Protein AF-A0A955QDG3-F1 (afdb_monomer_lite)

Secondary structure (DSSP, 8-state):
-EEEEEEEEEEEEEEEEE-TT-TTS----TTSPEEEEEEEEEEEEEEEEE-TTT--EEEEEEEEEEEEEEEESS----SS-SEEE-STTSPPB--SSHHHHHHHHHHHHHHHHHHHHHHHHHHHHHHHH--

Structure (mmCIF, N/CA/C/O backbone):
data_AF-A0A955QDG3-F1
#
_entry.id   AF-A0A955QDG3-F1
#
loop_
_atom_site.group_PDB
_atom_site.id
_atom_site.type_symbol
_atom_site.label_atom_id
_atom_site.label_alt_id
_atom_site.label_comp_id
_atom_site.label_asym_id
_atom_site.label_entity_id
_atom_site.label_seq_id
_atom_site.pdbx_PDB_ins_code
_atom_site.Cartn_x
_atom_site.Cartn_y
_atom_site.Cartn_z
_atom_site.occupancy
_atom_site.B_iso_or_equiv
_atom_site.auth_seq_id
_atom_site.auth_comp_id
_atom_site.auth_asym_id
_atom_site.auth_atom_id
_atom_site.pdbx_PDB_model_num
ATOM 1 N N . TYR A 1 1 ? -21.466 4.357 16.479 1.00 88.38 1 TYR A N 1
ATOM 2 C CA . TYR A 1 1 ? -20.056 4.675 16.200 1.00 88.38 1 TYR A CA 1
ATOM 3 C C . TYR A 1 1 ? -19.887 4.968 14.721 1.00 88.38 1 TYR A C 1
ATOM 5 O O . TYR A 1 1 ? -20.603 4.373 13.923 1.00 88.38 1 TYR A O 1
ATOM 13 N N . ILE A 1 2 ? -18.984 5.879 14.374 1.00 94.94 2 ILE A N 1
ATOM 14 C CA . ILE A 1 2 ? -18.571 6.205 13.005 1.00 94.94 2 ILE A CA 1
ATOM 15 C C . ILE A 1 2 ? -17.112 5.776 12.871 1.00 94.94 2 ILE A C 1
ATOM 17 O O . ILE A 1 2 ? -16.307 6.118 13.731 1.00 94.94 2 ILE A O 1
ATOM 21 N N . LEU A 1 3 ? -16.768 5.040 11.817 1.00 95.50 3 LEU A N 1
ATOM 22 C CA . LEU A 1 3 ? -15.371 4.770 11.491 1.00 95.50 3 LEU A CA 1
ATOM 23 C C . LEU A 1 3 ? -14.888 5.835 10.508 1.00 95.50 3 LEU A C 1
ATOM 25 O O . LEU A 1 3 ? -15.428 5.953 9.410 1.00 95.50 3 LEU A O 1
ATOM 29 N N . VAL A 1 4 ? -13.880 6.600 10.909 1.00 96.81 4 VAL A N 1
ATOM 30 C C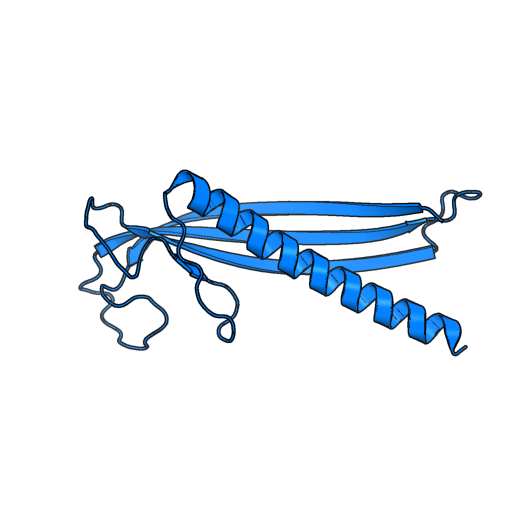A . VAL A 1 4 ? -13.173 7.543 10.043 1.00 96.81 4 VAL A CA 1
ATOM 31 C C . VAL A 1 4 ? -11.889 6.876 9.572 1.00 96.81 4 VAL A C 1
ATOM 33 O O . VAL A 1 4 ? -11.157 6.313 10.386 1.00 96.81 4 VAL A O 1
ATOM 36 N N . ALA A 1 5 ? -11.631 6.938 8.268 1.00 97.25 5 ALA A N 1
ATOM 37 C CA . ALA A 1 5 ? -10.421 6.424 7.644 1.00 97.25 5 ALA A CA 1
ATOM 38 C C . ALA A 1 5 ? -9.769 7.533 6.817 1.00 97.25 5 ALA A C 1
ATOM 40 O O . ALA A 1 5 ? -10.421 8.130 5.958 1.00 97.25 5 ALA A O 1
ATOM 41 N N . VAL A 1 6 ? -8.494 7.808 7.081 1.00 98.06 6 VAL A N 1
ATOM 42 C CA . VAL A 1 6 ? -7.699 8.799 6.353 1.00 98.06 6 VAL A CA 1
ATOM 43 C C . VAL A 1 6 ? -6.510 8.087 5.728 1.00 98.06 6 VAL A C 1
ATOM 45 O O . VAL A 1 6 ? -5.641 7.577 6.431 1.00 98.06 6 VAL A O 1
ATOM 48 N N . LEU A 1 7 ? -6.480 8.056 4.396 1.00 98.00 7 LEU A N 1
ATOM 49 C CA . LEU A 1 7 ? -5.326 7.598 3.633 1.00 98.00 7 LEU A CA 1
ATOM 50 C C . LEU A 1 7 ? -4.491 8.808 3.227 1.00 98.00 7 LEU A C 1
ATOM 52 O O . LEU A 1 7 ? -4.994 9.740 2.603 1.00 98.00 7 LEU A O 1
ATOM 56 N N . SER A 1 8 ? -3.206 8.758 3.546 1.00 98.00 8 SER A N 1
ATOM 57 C CA . SER A 1 8 ? -2.202 9.694 3.050 1.00 98.00 8 SER A CA 1
ATOM 58 C C . SER A 1 8 ? -1.092 8.920 2.349 1.00 98.00 8 SER A C 1
ATOM 60 O O . SER A 1 8 ? -0.786 7.785 2.723 1.00 98.00 8 SER A O 1
ATOM 62 N N . SER A 1 9 ? -0.495 9.512 1.319 1.00 97.25 9 SER A N 1
ATOM 63 C CA . SER A 1 9 ? 0.626 8.900 0.612 1.00 97.25 9 SER A CA 1
ATOM 64 C C . SER A 1 9 ? 1.594 9.935 0.060 1.00 97.25 9 SER A C 1
ATOM 66 O O . SER A 1 9 ? 1.192 11.042 -0.299 1.00 97.25 9 SER A O 1
ATOM 68 N N . SER A 1 10 ? 2.860 9.547 -0.048 1.00 97.69 10 SER A N 1
ATOM 69 C CA . SER A 1 10 ? 3.906 10.318 -0.713 1.00 97.69 10 SER A CA 1
ATOM 70 C C . SER A 1 10 ? 4.664 9.435 -1.695 1.00 97.69 10 SER A C 1
ATOM 72 O O . SER A 1 10 ? 5.142 8.361 -1.319 1.00 97.69 10 SER A O 1
ATOM 74 N N . GLU A 1 11 ? 4.824 9.935 -2.913 1.00 97.44 11 GLU A N 1
ATOM 75 C CA . GLU A 1 11 ? 5.523 9.263 -4.001 1.00 97.44 11 GLU A CA 1
ATOM 76 C C . GLU A 1 11 ? 6.819 10.011 -4.328 1.00 97.44 11 GLU A C 1
ATOM 78 O O . GLU A 1 11 ? 6.833 11.242 -4.397 1.00 97.44 11 GLU A O 1
ATOM 83 N N . VAL A 1 12 ? 7.908 9.269 -4.513 1.00 97.50 12 VAL A N 1
ATOM 84 C CA . VAL A 1 12 ? 9.205 9.799 -4.949 1.00 97.50 12 VAL A CA 1
ATOM 85 C C . VAL A 1 12 ? 9.716 8.938 -6.085 1.00 97.50 12 VAL A C 1
ATOM 87 O O . VAL A 1 12 ? 9.735 7.717 -5.973 1.00 97.50 12 VAL A O 1
ATOM 90 N N . GLU A 1 13 ? 10.182 9.572 -7.155 1.00 96.75 13 GLU A N 1
ATOM 91 C CA . GLU A 1 13 ? 10.786 8.886 -8.288 1.00 96.75 13 GLU A CA 1
ATOM 92 C C . GLU A 1 13 ? 12.220 9.349 -8.516 1.00 96.75 13 GLU A C 1
ATOM 94 O O . GLU A 1 13 ? 12.534 10.539 -8.444 1.00 96.75 13 GLU A O 1
ATOM 99 N N . VAL A 1 14 ? 13.091 8.386 -8.810 1.00 96.31 14 VAL A N 1
ATOM 100 C CA . VAL A 1 14 ? 14.488 8.624 -9.152 1.00 96.31 14 VAL A CA 1
ATOM 101 C C . VAL A 1 14 ? 14.876 7.830 -10.392 1.00 96.31 14 VAL A C 1
ATOM 103 O O . VAL A 1 14 ? 14.367 6.739 -10.652 1.00 96.31 14 VAL A O 1
ATOM 106 N N . PHE A 1 15 ? 15.811 8.378 -11.160 1.00 94.94 15 PHE A N 1
ATOM 107 C CA . PHE A 1 15 ? 16.455 7.648 -12.243 1.00 94.94 15 PHE A CA 1
ATOM 108 C C . PHE A 1 15 ? 17.413 6.590 -11.674 1.00 94.94 15 PHE A C 1
ATOM 110 O O . PHE A 1 15 ? 18.214 6.891 -10.786 1.00 94.94 15 PHE A O 1
ATOM 117 N N . GLU A 1 16 ? 17.373 5.366 -12.202 1.00 90.25 16 GLU A N 1
ATOM 118 C CA . GLU A 1 16 ? 18.210 4.252 -11.746 1.00 90.25 16 GLU A CA 1
ATOM 119 C C . GLU A 1 16 ? 18.608 3.323 -12.909 1.00 90.25 16 GLU A C 1
ATOM 121 O O . GLU A 1 16 ? 17.933 3.231 -13.933 1.00 90.25 16 GLU A O 1
ATOM 126 N N . ARG A 1 17 ? 19.733 2.608 -12.762 1.00 89.50 17 ARG A N 1
ATOM 127 C CA . ARG A 1 17 ? 20.115 1.529 -13.685 1.00 89.50 17 ARG A CA 1
ATOM 128 C C . ARG A 1 17 ? 19.575 0.196 -13.185 1.00 89.50 17 ARG A C 1
ATOM 130 O O . ARG A 1 17 ? 20.083 -0.353 -12.210 1.00 89.50 17 ARG A O 1
ATOM 137 N N . LEU A 1 18 ? 18.592 -0.337 -13.898 1.00 89.00 18 LEU A N 1
ATOM 138 C CA . LEU A 1 18 ? 17.869 -1.548 -13.534 1.00 89.00 18 LEU A CA 1
ATOM 139 C C . LEU A 1 18 ? 18.543 -2.807 -14.117 1.00 89.00 18 LEU A C 1
ATOM 141 O O . LEU A 1 18 ? 18.957 -2.807 -15.281 1.00 89.00 18 LEU A O 1
ATOM 145 N N . PRO A 1 19 ? 18.695 -3.895 -13.341 1.00 86.31 19 PRO A N 1
ATOM 146 C CA . PRO A 1 19 ? 19.304 -5.134 -13.823 1.00 86.31 19 PRO A CA 1
ATOM 147 C C . PRO A 1 19 ? 18.419 -5.841 -14.859 1.00 86.31 19 PRO A C 1
ATOM 149 O O . PRO A 1 19 ? 17.208 -5.928 -14.703 1.00 86.31 19 PRO A O 1
ATOM 152 N N . LEU A 1 20 ? 19.030 -6.454 -15.878 1.00 80.62 20 LEU A N 1
ATOM 153 C CA . LEU A 1 20 ? 18.305 -7.167 -16.945 1.00 80.62 20 LEU A CA 1
ATOM 154 C C . LEU A 1 20 ? 17.383 -8.293 -16.440 1.00 80.62 20 LEU A C 1
ATOM 156 O O . LEU A 1 20 ? 16.388 -8.602 -17.086 1.00 80.62 20 LEU A O 1
ATOM 160 N N . GLN A 1 21 ? 17.721 -8.909 -15.304 1.00 77.50 21 GLN A N 1
ATOM 161 C CA . GLN A 1 21 ? 16.988 -10.039 -14.719 1.00 77.50 21 GLN A CA 1
ATOM 162 C C . GLN A 1 21 ? 16.037 -9.631 -13.576 1.00 77.50 21 GLN A C 1
ATOM 164 O O . GLN A 1 21 ? 15.431 -10.495 -12.946 1.00 77.50 21 GLN A O 1
ATOM 169 N N . GLY A 1 22 ? 15.877 -8.331 -13.300 1.00 73.31 22 GLY A N 1
ATOM 170 C CA . GLY A 1 22 ? 15.114 -7.854 -12.145 1.00 73.31 22 GLY A CA 1
ATOM 171 C C . GLY A 1 22 ? 15.928 -7.812 -10.847 1.00 73.31 22 GLY A C 1
ATOM 172 O O . GLY A 1 22 ? 16.957 -8.467 -10.702 1.00 73.31 22 GLY A O 1
ATOM 173 N N . THR A 1 23 ? 15.471 -7.012 -9.882 1.00 70.06 23 THR A N 1
ATOM 174 C CA . THR A 1 23 ? 16.183 -6.732 -8.619 1.00 70.06 23 THR A CA 1
ATOM 175 C C . THR A 1 23 ? 16.034 -7.811 -7.538 1.00 70.06 23 THR A C 1
ATOM 177 O O . THR A 1 23 ? 16.779 -7.796 -6.562 1.00 70.06 23 THR A O 1
ATOM 180 N N . GLN A 1 24 ? 15.119 -8.776 -7.698 1.00 59.88 24 GLN A N 1
ATOM 181 C CA . GLN A 1 24 ? 14.888 -9.855 -6.719 1.00 59.88 24 GLN A CA 1
ATOM 182 C C . GLN A 1 24 ? 15.909 -11.004 -6.779 1.00 59.88 24 GLN A C 1
ATOM 184 O O . GLN A 1 24 ? 16.048 -11.742 -5.806 1.00 59.88 24 GLN A O 1
ATOM 189 N N . GLN A 1 25 ? 16.627 -11.179 -7.890 1.00 51.09 25 GLN A N 1
ATOM 190 C CA . GLN A 1 25 ? 17.684 -12.184 -7.991 1.00 51.09 25 GLN A CA 1
ATOM 191 C C . GLN A 1 25 ? 19.012 -11.515 -7.638 1.00 51.09 25 GLN A C 1
ATOM 193 O O . GLN A 1 25 ? 19.451 -10.612 -8.341 1.00 51.09 25 GLN A O 1
ATOM 198 N N . GLY A 1 26 ? 19.631 -11.928 -6.528 1.00 47.50 26 GLY A N 1
ATOM 199 C CA . GLY A 1 26 ? 20.902 -11.411 -6.002 1.00 47.50 26 GLY A CA 1
ATOM 200 C C . GLY A 1 26 ? 22.122 -11.637 -6.908 1.00 47.50 26 GLY A C 1
ATOM 201 O O . GLY A 1 26 ? 23.095 -12.256 -6.492 1.00 47.50 26 GLY A O 1
ATOM 202 N N . GLY A 1 27 ? 22.090 -11.123 -8.136 1.00 45.75 27 GLY A N 1
ATOM 203 C CA . GLY A 1 27 ? 23.179 -11.110 -9.105 1.00 45.75 27 GLY A CA 1
ATOM 204 C C . GLY A 1 27 ? 23.623 -9.676 -9.354 1.00 45.75 27 GLY A C 1
ATOM 205 O O . GLY A 1 27 ? 23.129 -8.997 -10.252 1.00 45.75 27 GLY A O 1
ATOM 206 N N . GLY A 1 28 ? 24.539 -9.188 -8.520 1.00 51.62 28 GLY A N 1
ATOM 207 C CA . GLY A 1 28 ? 25.105 -7.855 -8.655 1.00 51.62 28 GLY A CA 1
ATOM 208 C C . GLY A 1 28 ? 25.917 -7.701 -9.939 1.00 51.62 28 GLY A C 1
ATOM 209 O O . GLY A 1 28 ? 26.976 -8.295 -10.074 1.00 51.62 28 GLY A O 1
ATOM 210 N N . LEU A 1 29 ? 25.480 -6.810 -10.825 1.00 49.88 29 LEU A N 1
ATOM 211 C CA . LEU A 1 29 ? 26.372 -6.058 -11.706 1.00 49.88 29 LEU A CA 1
ATOM 212 C C . LEU A 1 29 ? 25.781 -4.656 -11.906 1.00 49.88 29 LEU A C 1
ATOM 214 O O . LEU A 1 29 ? 25.133 -4.356 -12.906 1.00 49.88 29 LEU A O 1
ATOM 218 N N . ARG A 1 30 ? 26.048 -3.763 -10.942 1.00 52.78 30 ARG A N 1
ATOM 219 C CA . ARG A 1 30 ? 25.681 -2.330 -10.992 1.00 52.78 30 ARG A CA 1
ATOM 220 C C . ARG A 1 30 ? 26.224 -1.597 -12.238 1.00 52.78 30 ARG A C 1
ATOM 222 O O . ARG A 1 30 ? 25.827 -0.472 -12.505 1.00 52.78 30 ARG A O 1
ATOM 229 N N . SER A 1 31 ? 27.115 -2.232 -13.005 1.00 52.81 31 SER A N 1
ATOM 230 C CA . SER A 1 31 ? 27.769 -1.666 -14.189 1.00 52.81 31 SER A CA 1
ATOM 231 C C . SER A 1 31 ? 27.054 -1.931 -15.525 1.00 52.81 31 SER A C 1
ATOM 233 O O . SER A 1 31 ? 27.431 -1.306 -16.509 1.00 52.81 31 SER A O 1
ATOM 235 N N . MET A 1 32 ? 26.059 -2.830 -15.597 1.00 67.94 32 MET A N 1
ATOM 236 C CA . MET A 1 32 ? 25.440 -3.261 -16.873 1.00 67.94 32 MET A CA 1
ATOM 237 C C . MET A 1 32 ? 23.902 -3.175 -16.875 1.00 67.94 32 MET A C 1
ATOM 239 O O . MET A 1 32 ? 23.238 -3.861 -17.650 1.00 67.94 32 MET A O 1
ATOM 243 N N . GLY A 1 33 ? 23.321 -2.365 -15.987 1.00 79.94 33 GLY A N 1
ATOM 244 C CA . GLY A 1 33 ? 21.874 -2.153 -15.940 1.00 79.94 33 GLY A CA 1
ATOM 245 C C . GLY A 1 33 ? 21.363 -1.259 -17.076 1.00 79.94 33 GLY A C 1
ATOM 246 O O . GLY A 1 33 ? 22.057 -0.331 -17.514 1.00 79.94 33 GLY A O 1
ATOM 247 N N . LEU A 1 34 ? 20.137 -1.528 -17.525 1.00 89.06 34 LEU A N 1
ATOM 248 C CA . LEU A 1 34 ? 19.407 -0.681 -18.466 1.00 89.06 34 LEU A CA 1
ATOM 249 C C . LEU A 1 34 ? 18.943 0.606 -17.767 1.00 89.06 34 LEU A C 1
ATOM 251 O O . LEU A 1 34 ? 18.634 0.567 -16.575 1.00 89.06 34 LEU A O 1
ATOM 255 N N . PRO A 1 35 ? 18.905 1.748 -18.471 1.00 92.81 35 PRO A N 1
ATOM 256 C CA . PRO A 1 35 ? 18.351 2.974 -17.912 1.00 92.81 35 PRO A CA 1
ATOM 257 C C . PRO A 1 35 ? 16.851 2.805 -17.638 1.00 92.81 35 PRO A C 1
ATOM 259 O O . PRO A 1 35 ? 16.120 2.170 -18.408 1.00 92.81 35 PRO A O 1
ATOM 262 N N . GLY A 1 36 ? 16.408 3.362 -16.520 1.00 93.56 36 GLY A N 1
ATOM 263 C CA . GLY A 1 36 ? 15.032 3.282 -16.074 1.00 93.56 36 GLY A CA 1
ATOM 264 C C . GLY A 1 36 ? 14.766 4.188 -14.887 1.00 93.56 36 GLY A C 1
ATOM 265 O O . GLY A 1 36 ? 15.595 5.008 -14.489 1.00 93.56 36 GLY A O 1
ATOM 266 N N . TYR A 1 37 ? 13.588 4.011 -14.313 1.00 94.56 37 TYR A N 1
ATOM 267 C CA . TYR A 1 37 ? 13.125 4.767 -13.168 1.00 94.56 37 TYR A CA 1
ATOM 268 C C . TYR A 1 37 ? 12.670 3.824 -12.070 1.00 94.56 37 TYR A C 1
ATOM 270 O O . TYR A 1 37 ? 12.113 2.749 -12.325 1.00 94.56 37 TYR A O 1
ATOM 278 N N . ARG A 1 38 ? 12.906 4.266 -10.841 1.00 95.06 38 ARG A N 1
ATOM 279 C CA . ARG A 1 38 ? 12.393 3.652 -9.633 1.00 95.06 38 ARG A CA 1
ATOM 280 C C . ARG A 1 38 ? 11.526 4.668 -8.911 1.00 95.06 38 ARG A C 1
ATOM 282 O O . ARG A 1 38 ? 12.031 5.693 -8.454 1.00 95.06 38 ARG A O 1
ATOM 289 N N . ALA A 1 39 ? 10.242 4.364 -8.795 1.00 96.31 39 ALA A N 1
ATOM 290 C CA . ALA A 1 39 ? 9.315 5.118 -7.970 1.00 96.31 39 ALA A CA 1
ATOM 291 C C . ALA A 1 39 ? 9.028 4.350 -6.680 1.00 96.31 39 ALA A C 1
ATOM 293 O O . ALA A 1 39 ? 8.807 3.142 -6.699 1.00 96.31 39 ALA A O 1
ATOM 294 N N . GLU A 1 40 ? 9.028 5.042 -5.552 1.00 96.69 40 GLU A N 1
ATOM 295 C CA . GLU A 1 40 ? 8.624 4.506 -4.259 1.00 96.69 40 GLU A CA 1
ATOM 296 C C . GLU A 1 40 ? 7.379 5.252 -3.796 1.00 96.69 40 GLU A C 1
ATOM 298 O O . GLU A 1 40 ? 7.357 6.483 -3.813 1.00 96.69 40 GLU A O 1
ATOM 303 N N . ASN A 1 41 ? 6.356 4.522 -3.355 1.00 97.81 41 ASN A N 1
ATOM 304 C CA . ASN A 1 41 ? 5.202 5.123 -2.698 1.00 97.81 41 ASN A CA 1
ATOM 305 C C . ASN A 1 41 ? 5.127 4.648 -1.254 1.00 97.81 41 ASN A C 1
ATOM 307 O O . ASN A 1 41 ? 5.071 3.445 -0.994 1.00 97.81 41 ASN A O 1
ATOM 311 N N . TYR A 1 42 ? 5.082 5.607 -0.337 1.00 97.69 42 TYR A N 1
ATOM 312 C CA . TYR A 1 42 ? 4.851 5.393 1.084 1.00 97.69 42 TYR A CA 1
ATOM 313 C C . TYR A 1 42 ? 3.406 5.769 1.387 1.00 97.69 42 TYR A C 1
ATOM 315 O O . TYR A 1 42 ? 2.990 6.889 1.101 1.00 97.69 42 TYR A O 1
ATOM 323 N N . ALA A 1 43 ? 2.641 4.845 1.958 1.00 98.12 43 ALA A N 1
ATOM 324 C CA . ALA A 1 43 ? 1.240 5.035 2.303 1.00 98.12 43 ALA A CA 1
ATOM 325 C C . ALA A 1 43 ? 1.024 4.855 3.808 1.00 98.12 43 ALA A C 1
ATOM 327 O O . ALA A 1 43 ? 1.585 3.947 4.426 1.00 98.12 43 ALA A O 1
ATOM 328 N N . ARG A 1 44 ? 0.171 5.702 4.386 1.00 98.38 44 ARG A N 1
ATOM 329 C CA . ARG A 1 44 ? -0.276 5.615 5.776 1.00 98.38 44 ARG A CA 1
ATOM 330 C C . ARG A 1 44 ? -1.794 5.691 5.845 1.00 98.38 44 ARG A C 1
ATOM 332 O O . ARG A 1 44 ? -2.392 6.642 5.344 1.00 98.38 44 ARG A O 1
ATOM 339 N N . MET A 1 45 ? -2.393 4.700 6.496 1.00 98.44 45 MET A N 1
ATOM 340 C CA . MET A 1 45 ? -3.812 4.658 6.827 1.00 98.44 45 MET A CA 1
ATOM 341 C C . MET A 1 45 ? -3.984 4.943 8.314 1.00 98.44 45 MET A C 1
ATOM 343 O O . MET A 1 45 ? -3.433 4.223 9.141 1.00 98.44 45 MET A O 1
ATOM 347 N N . GLU A 1 46 ? -4.779 5.949 8.653 1.00 98.44 46 GLU A N 1
ATOM 348 C CA . GLU A 1 46 ? -5.179 6.258 10.025 1.00 98.44 46 GLU A CA 1
ATOM 349 C C . GLU A 1 46 ? -6.676 5.974 10.182 1.00 98.44 46 GLU A C 1
ATOM 351 O O . GLU A 1 46 ? -7.504 6.478 9.422 1.00 98.44 46 GLU A O 1
ATOM 356 N N . LEU A 1 47 ? -7.025 5.144 11.163 1.00 98.06 47 LEU A N 1
ATOM 357 C CA . LEU A 1 47 ? -8.392 4.757 11.492 1.00 98.06 47 LEU A CA 1
ATOM 358 C C . LEU A 1 47 ? -8.772 5.307 12.866 1.00 98.06 47 LEU A C 1
ATOM 360 O O . LEU A 1 47 ? -8.014 5.177 13.829 1.00 98.06 47 LEU A O 1
ATOM 364 N N . ALA A 1 48 ? -9.977 5.859 12.973 1.00 96.56 48 ALA A N 1
ATOM 365 C CA . ALA A 1 48 ? -10.556 6.302 14.234 1.00 96.56 48 ALA A CA 1
ATOM 366 C C . ALA A 1 48 ? -12.010 5.835 14.361 1.00 96.56 48 ALA A C 1
ATOM 368 O O . ALA A 1 48 ? -12.856 6.156 13.527 1.00 96.56 48 ALA A O 1
ATOM 369 N N . MET A 1 49 ? -12.316 5.098 15.428 1.00 94.88 49 MET A N 1
ATOM 370 C CA . MET A 1 49 ? -13.685 4.777 15.823 1.00 94.88 49 MET A CA 1
ATOM 371 C C . MET A 1 49 ? -14.213 5.908 16.702 1.00 94.88 49 MET A C 1
ATOM 373 O O . MET A 1 49 ? -13.754 6.086 17.827 1.00 94.88 49 MET A O 1
ATOM 377 N N . VAL A 1 50 ? -15.184 6.659 16.202 1.00 95.56 50 VAL A N 1
ATOM 378 C CA . VAL A 1 50 ? -15.743 7.845 16.850 1.00 95.56 50 VAL A CA 1
ATOM 379 C C . VAL A 1 50 ? -17.119 7.535 17.433 1.00 95.56 50 VAL A C 1
ATOM 381 O O . VAL A 1 50 ? -17.968 6.909 16.788 1.00 95.56 50 VAL A O 1
ATOM 384 N N . ASP A 1 51 ? -17.363 7.961 18.668 1.00 95.06 51 ASP A N 1
ATOM 385 C CA . ASP A 1 51 ? -18.701 7.969 19.250 1.00 95.06 51 ASP A CA 1
ATOM 386 C C . ASP A 1 51 ? -19.541 9.068 18.584 1.00 95.06 51 ASP A C 1
ATOM 388 O O . ASP A 1 51 ? -19.182 10.241 18.582 1.00 95.06 51 ASP A O 1
ATOM 392 N N . GLY A 1 52 ? -20.679 8.678 18.007 1.00 93.75 52 GLY A N 1
ATOM 393 C CA . GLY A 1 52 ? -21.543 9.596 17.267 1.00 93.75 52 GLY A CA 1
ATOM 394 C C . GLY A 1 52 ? -22.270 10.613 18.149 1.00 93.75 52 GLY A C 1
ATOM 395 O O . GLY A 1 52 ? -22.731 11.620 17.625 1.00 93.75 52 GLY A O 1
ATOM 396 N N . GLN A 1 53 ? -22.386 10.368 19.459 1.00 94.69 53 GLN A N 1
ATOM 397 C CA . GLN A 1 53 ? -23.041 11.302 20.380 1.00 94.69 53 GLN A CA 1
ATOM 398 C C . GLN A 1 53 ? -22.077 12.371 20.891 1.00 94.69 53 GLN A C 1
ATOM 400 O O . GLN A 1 53 ? -22.436 13.543 20.971 1.00 94.69 53 GLN A O 1
ATOM 405 N N . THR A 1 54 ? -20.857 11.966 21.244 1.00 94.75 54 THR A N 1
ATOM 406 C CA . THR A 1 54 ? -19.862 12.853 21.865 1.00 94.75 54 THR A CA 1
ATOM 407 C C . THR A 1 54 ? -18.856 13.419 20.866 1.00 94.75 54 THR A C 1
ATOM 409 O O . THR A 1 54 ? -18.158 14.380 21.180 1.00 94.75 54 THR A O 1
ATOM 412 N N . GLY A 1 55 ? -18.750 12.824 19.674 1.00 93.12 55 GLY A N 1
ATOM 413 C CA . GLY A 1 55 ? -17.730 13.157 18.680 1.00 93.12 55 GLY A CA 1
ATOM 414 C C . GLY A 1 55 ? -16.313 12.737 19.084 1.00 93.12 55 GLY A C 1
ATOM 415 O O . GLY A 1 55 ? -15.362 13.057 18.375 1.00 93.12 55 GLY A O 1
ATOM 416 N N . GLN A 1 56 ? -16.141 12.033 20.207 1.00 94.56 56 GLN A N 1
ATOM 417 C CA . GLN A 1 56 ? -14.826 11.628 20.696 1.00 94.56 56 GLN A CA 1
ATOM 418 C C . GLN A 1 56 ? -14.355 10.331 20.036 1.00 94.56 56 GLN A C 1
ATOM 420 O O . GLN A 1 56 ? -15.135 9.401 19.817 1.00 94.56 56 GLN A O 1
ATOM 425 N N . ALA A 1 57 ? -13.055 10.257 19.744 1.00 93.19 57 ALA A N 1
ATOM 426 C CA . ALA A 1 57 ? -12.422 9.026 19.293 1.00 93.19 57 ALA A CA 1
ATOM 427 C C . ALA A 1 57 ? -12.282 8.051 20.471 1.00 93.19 57 ALA A C 1
ATOM 429 O O . ALA A 1 57 ? -11.655 8.359 21.480 1.00 93.19 57 ALA A O 1
ATOM 430 N N . VAL A 1 58 ? -12.871 6.869 20.322 1.00 93.25 58 VAL A N 1
ATOM 431 C CA . VAL A 1 58 ? -12.870 5.789 21.318 1.00 93.25 58 VAL A CA 1
ATOM 432 C C . VAL A 1 58 ? -11.691 4.846 21.092 1.00 93.25 58 VAL A C 1
ATOM 434 O O . VAL A 1 58 ? -11.123 4.311 22.038 1.00 93.25 58 VAL A O 1
ATOM 437 N N . VAL A 1 59 ? -11.311 4.646 19.828 1.00 94.00 59 VAL A N 1
ATOM 438 C CA . VAL A 1 59 ? -10.139 3.861 19.428 1.00 94.00 59 VAL A CA 1
ATOM 439 C C . VAL A 1 59 ? -9.498 4.530 18.223 1.00 94.00 59 VAL A C 1
ATOM 441 O O . VAL A 1 59 ? -10.206 4.915 17.293 1.00 94.00 59 VAL A O 1
ATOM 444 N N . THR A 1 60 ? -8.173 4.630 18.221 1.00 96.12 60 THR A N 1
ATOM 445 C CA . THR A 1 60 ? -7.386 5.046 17.059 1.00 96.12 60 THR A CA 1
ATOM 446 C C . THR A 1 60 ? -6.310 4.011 16.768 1.00 96.12 60 THR A C 1
ATOM 448 O O . THR A 1 60 ? -5.725 3.434 17.685 1.00 96.12 60 THR A O 1
ATOM 451 N N . THR A 1 61 ? -6.064 3.756 15.489 1.00 97.88 61 THR A N 1
ATOM 452 C CA . THR A 1 61 ? -5.017 2.844 15.020 1.00 97.88 61 THR A CA 1
ATOM 453 C C . THR A 1 61 ? -4.511 3.300 13.671 1.00 97.88 61 THR A C 1
ATOM 455 O O . THR A 1 61 ? -5.278 3.845 12.884 1.00 97.88 61 THR A O 1
ATOM 458 N N . ASP A 1 62 ? -3.259 3.011 13.358 1.00 98.12 62 ASP A N 1
ATOM 459 C CA . ASP A 1 62 ? -2.700 3.294 12.048 1.00 98.12 62 ASP A CA 1
ATOM 460 C C . ASP A 1 62 ? -1.970 2.092 11.453 1.00 98.12 62 ASP A C 1
ATOM 462 O O . ASP A 1 62 ? -1.683 1.099 12.124 1.00 98.12 62 ASP A O 1
ATOM 466 N N . GLY A 1 63 ? -1.717 2.180 10.156 1.00 98.06 63 GLY A N 1
ATOM 467 C CA . GLY A 1 63 ? -0.949 1.222 9.383 1.00 98.06 63 GLY A CA 1
ATOM 468 C C . GLY A 1 63 ? -0.146 1.949 8.319 1.00 98.06 63 GLY A C 1
ATOM 469 O O . GLY A 1 63 ? -0.546 3.005 7.826 1.00 98.06 63 GLY A O 1
ATOM 470 N N . GLN A 1 64 ? 1.018 1.406 8.002 1.00 97.50 64 GLN A N 1
ATOM 471 C CA . GLN A 1 64 ? 2.002 1.993 7.114 1.00 97.50 64 GLN A CA 1
ATOM 472 C C . GLN A 1 64 ? 2.552 0.915 6.195 1.00 97.50 64 GLN A C 1
ATOM 474 O O . GLN A 1 64 ? 2.936 -0.169 6.630 1.00 97.50 64 GLN A O 1
ATOM 479 N N . ALA A 1 65 ? 2.641 1.229 4.914 1.00 96.62 65 ALA A N 1
ATOM 480 C CA . ALA A 1 65 ? 3.249 0.335 3.952 1.00 96.62 65 ALA A CA 1
ATOM 481 C C . ALA A 1 65 ? 3.937 1.126 2.853 1.00 96.62 65 ALA A C 1
ATOM 483 O O . ALA A 1 65 ? 3.705 2.319 2.660 1.00 96.62 65 ALA A O 1
ATOM 484 N N . TRP A 1 66 ? 4.800 0.434 2.128 1.00 96.19 66 TRP A N 1
ATOM 485 C CA . TRP A 1 66 ? 5.480 0.981 0.975 1.00 96.19 66 TRP A CA 1
ATOM 486 C C . TRP A 1 66 ? 5.491 -0.040 -0.151 1.00 96.19 66 TRP A C 1
ATOM 488 O O . TRP A 1 66 ? 5.406 -1.251 0.071 1.00 96.19 66 TRP A O 1
ATOM 498 N N . ALA A 1 67 ? 5.596 0.467 -1.368 1.00 96.88 67 ALA A N 1
ATOM 499 C CA . ALA A 1 67 ? 5.806 -0.330 -2.559 1.00 96.88 67 ALA A CA 1
ATOM 500 C C . ALA A 1 67 ? 6.778 0.402 -3.485 1.00 96.88 67 ALA A C 1
ATOM 502 O O . ALA A 1 67 ? 6.973 1.614 -3.368 1.00 96.88 67 ALA A O 1
ATOM 503 N N . VAL A 1 68 ? 7.403 -0.350 -4.384 1.00 96.06 68 VAL A N 1
ATOM 504 C CA . VAL A 1 68 ? 8.354 0.166 -5.370 1.00 96.06 68 VAL A CA 1
ATOM 505 C C . VAL A 1 68 ? 7.896 -0.235 -6.756 1.00 96.06 68 VAL A C 1
ATOM 507 O O . VAL A 1 68 ? 7.594 -1.402 -6.982 1.00 96.06 68 VAL A O 1
ATOM 510 N N . LEU A 1 69 ? 7.884 0.715 -7.678 1.00 95.81 69 LEU A N 1
ATOM 511 C CA . LEU A 1 69 ? 7.713 0.505 -9.104 1.00 95.81 69 LEU A CA 1
ATOM 512 C C . LEU A 1 69 ? 9.071 0.660 -9.783 1.00 95.81 69 LEU A C 1
ATOM 514 O O . LEU A 1 69 ? 9.729 1.684 -9.633 1.00 95.81 69 LEU A O 1
ATOM 518 N N . GLU A 1 70 ? 9.467 -0.341 -10.556 1.00 94.31 70 GLU A N 1
ATOM 519 C CA . GLU A 1 70 ? 10.633 -0.280 -11.432 1.00 94.31 70 GLU A CA 1
ATOM 520 C C . GLU A 1 70 ? 10.160 -0.340 -12.887 1.00 94.31 70 GLU A C 1
ATOM 522 O O . GLU A 1 70 ? 9.387 -1.232 -13.257 1.00 94.31 70 GLU A O 1
ATOM 527 N N . ARG A 1 71 ? 10.629 0.591 -13.721 1.00 93.62 71 ARG A N 1
ATOM 528 C CA . ARG A 1 71 ? 10.275 0.683 -15.145 1.00 93.62 71 ARG A CA 1
ATOM 529 C C . ARG A 1 71 ? 11.495 1.022 -15.995 1.00 93.62 71 ARG A C 1
ATOM 531 O O . ARG A 1 71 ? 12.345 1.806 -15.582 1.00 93.62 71 ARG A O 1
ATOM 538 N N . LEU A 1 72 ? 11.589 0.427 -17.181 1.00 92.88 72 LEU A N 1
ATOM 539 C CA . LEU A 1 72 ? 12.645 0.749 -18.143 1.00 92.88 72 LEU A CA 1
ATOM 540 C C . LEU A 1 72 ? 12.301 2.046 -18.880 1.00 92.88 72 LEU A C 1
ATOM 542 O O . LEU A 1 72 ? 11.151 2.258 -19.242 1.00 92.88 72 LEU A O 1
ATOM 546 N N . GLU A 1 73 ? 13.303 2.886 -19.140 1.00 92.50 73 GLU A N 1
ATOM 547 C CA . GLU A 1 73 ? 13.152 4.073 -20.000 1.00 92.50 73 GLU A CA 1
ATOM 548 C C . GLU A 1 73 ? 13.261 3.697 -21.489 1.00 92.50 73 GLU A C 1
ATOM 550 O O . GLU A 1 73 ? 12.756 4.383 -22.374 1.00 92.50 73 GLU A O 1
ATOM 555 N N . VAL A 1 74 ? 13.929 2.581 -21.785 1.00 88.06 74 VAL A N 1
ATOM 556 C CA . VAL A 1 74 ? 14.110 2.099 -23.155 1.00 88.06 74 VAL A CA 1
ATOM 557 C C . VAL A 1 74 ? 12.858 1.385 -23.672 1.00 88.06 74 VAL A C 1
ATOM 559 O O . VAL A 1 74 ? 12.254 0.610 -22.928 1.00 88.06 74 VAL A O 1
ATOM 562 N N . PRO A 1 75 ? 12.511 1.542 -24.965 1.00 83.56 75 PRO A N 1
ATOM 563 C CA . PRO A 1 75 ? 11.376 0.866 -25.594 1.00 83.56 75 PRO A CA 1
ATOM 564 C C . PRO A 1 75 ? 11.712 -0.605 -25.897 1.00 83.56 75 PRO A C 1
ATOM 566 O O . PRO A 1 75 ? 11.779 -1.031 -27.050 1.00 83.56 75 PRO A O 1
ATOM 569 N N . LEU A 1 76 ? 11.982 -1.382 -24.850 1.00 83.88 76 LEU A N 1
ATOM 570 C CA . LEU A 1 76 ? 12.305 -2.801 -24.916 1.00 83.88 76 LEU A CA 1
ATOM 571 C C . LEU A 1 76 ? 11.160 -3.608 -24.306 1.00 83.88 76 LEU A C 1
ATOM 573 O O . LEU A 1 76 ? 10.787 -3.389 -23.155 1.00 83.88 76 LEU A O 1
ATOM 577 N N . ALA A 1 77 ? 10.648 -4.590 -25.049 1.00 83.75 77 ALA A N 1
ATOM 578 C CA . ALA A 1 77 ? 9.710 -5.557 -24.494 1.00 83.75 77 ALA A CA 1
ATOM 579 C C . ALA A 1 77 ? 10.400 -6.357 -23.378 1.00 83.75 77 ALA A C 1
ATOM 581 O O . ALA A 1 77 ? 11.404 -7.030 -23.616 1.00 83.75 77 ALA A O 1
ATOM 582 N N . SER A 1 78 ? 9.863 -6.276 -22.163 1.00 84.81 78 SER A N 1
ATOM 583 C CA . SER A 1 78 ? 10.392 -6.969 -20.993 1.00 84.81 78 SER A CA 1
ATOM 584 C C . SER A 1 78 ? 9.301 -7.809 -20.344 1.00 84.81 78 SER A C 1
ATOM 586 O O . SER A 1 78 ? 8.159 -7.387 -20.222 1.00 84.81 78 SER A O 1
ATOM 588 N N . ASN A 1 79 ? 9.669 -9.009 -19.906 1.00 86.81 79 ASN A N 1
ATOM 589 C CA . ASN A 1 79 ? 8.840 -9.861 -19.055 1.00 86.81 79 ASN A CA 1
ATOM 590 C C . ASN A 1 79 ? 9.113 -9.634 -17.557 1.00 86.81 79 ASN A C 1
ATOM 592 O O . ASN A 1 79 ? 8.574 -10.357 -16.723 1.00 86.81 79 ASN A O 1
ATOM 596 N N . VAL A 1 80 ? 9.989 -8.681 -17.218 1.00 89.06 80 VAL A N 1
ATOM 597 C CA . VAL A 1 80 ? 10.399 -8.378 -15.837 1.00 89.06 80 VAL A CA 1
ATOM 598 C C . VAL A 1 80 ? 10.106 -6.923 -15.448 1.00 89.06 80 VAL A C 1
ATOM 600 O O . VAL A 1 80 ? 10.157 -6.605 -14.264 1.00 89.06 80 VAL A O 1
ATOM 603 N N . TYR A 1 81 ? 9.773 -6.065 -16.419 1.00 91.25 81 TYR A N 1
ATOM 604 C CA . TYR A 1 81 ? 9.419 -4.653 -16.246 1.00 91.25 81 TYR A CA 1
ATOM 605 C C . TYR A 1 81 ? 8.218 -4.277 -17.139 1.00 91.25 81 TYR A C 1
ATOM 607 O O . TYR A 1 81 ? 8.129 -4.815 -18.243 1.00 91.25 81 TYR A O 1
ATOM 615 N N . PRO A 1 82 ? 7.346 -3.334 -16.727 1.00 94.00 82 PRO A N 1
ATOM 616 C CA . PRO A 1 82 ? 7.316 -2.687 -15.415 1.00 94.00 82 PRO A CA 1
ATOM 617 C C . PRO A 1 82 ? 6.925 -3.675 -14.310 1.00 94.00 82 PRO A C 1
ATOM 619 O O . PRO A 1 82 ? 6.224 -4.657 -14.549 1.00 94.00 82 PRO A O 1
ATOM 622 N N . VAL A 1 83 ? 7.403 -3.433 -13.091 1.00 94.31 83 VAL A N 1
ATOM 623 C CA . VAL A 1 83 ? 7.119 -4.309 -11.950 1.00 94.31 83 VAL A CA 1
ATOM 624 C C . VAL A 1 83 ? 6.899 -3.507 -10.682 1.00 94.31 83 VAL A C 1
ATOM 626 O O . VAL A 1 83 ? 7.706 -2.653 -10.325 1.00 94.31 83 VAL A O 1
ATOM 629 N N . VAL A 1 84 ? 5.815 -3.823 -9.980 1.00 95.94 84 VAL A N 1
ATOM 630 C CA . VAL A 1 84 ? 5.534 -3.337 -8.633 1.00 95.94 84 VAL A CA 1
ATOM 631 C C . VAL A 1 84 ? 5.941 -4.411 -7.631 1.00 95.94 84 VAL A C 1
ATOM 633 O O . VAL A 1 84 ? 5.506 -5.564 -7.699 1.00 95.94 84 VAL A O 1
ATOM 636 N N . ARG A 1 85 ? 6.793 -4.032 -6.684 1.00 93.12 85 ARG A N 1
ATOM 637 C CA . ARG A 1 85 ? 7.326 -4.890 -5.627 1.00 93.12 85 ARG A CA 1
ATOM 638 C C . ARG A 1 85 ? 6.899 -4.364 -4.265 1.00 93.12 85 ARG A C 1
ATOM 640 O O . ARG A 1 85 ? 6.882 -3.161 -4.020 1.00 93.12 85 ARG A O 1
ATOM 647 N N . ARG A 1 86 ? 6.591 -5.301 -3.375 1.00 88.88 86 ARG A N 1
ATOM 648 C CA . ARG A 1 86 ? 6.363 -5.073 -1.944 1.00 88.88 86 ARG A CA 1
ATOM 649 C C . ARG A 1 86 ? 7.473 -5.755 -1.144 1.00 88.88 86 ARG A C 1
ATOM 651 O O . ARG A 1 86 ? 8.481 -6.165 -1.721 1.00 88.88 86 ARG A O 1
ATOM 658 N N . GLY A 1 87 ? 7.288 -5.901 0.170 1.00 79.06 87 GLY A N 1
ATOM 659 C CA . GLY A 1 87 ? 8.187 -6.673 1.030 1.00 79.06 87 GLY A CA 1
ATOM 660 C C . GLY A 1 87 ? 8.613 -8.010 0.402 1.00 79.06 87 GLY A C 1
ATOM 661 O O . GLY A 1 87 ? 7.862 -8.621 -0.355 1.00 79.06 87 GLY A O 1
ATOM 662 N N . GLN A 1 88 ? 9.829 -8.464 0.719 1.00 72.62 88 GLN A N 1
ATOM 663 C CA . GLN A 1 88 ? 10.538 -9.536 -0.004 1.00 72.62 88 GLN A CA 1
ATOM 664 C C . GLN A 1 88 ? 9.783 -10.874 -0.122 1.00 72.62 88 GLN A C 1
ATOM 666 O O . GLN A 1 88 ? 10.118 -11.686 -0.978 1.00 72.62 88 GLN A O 1
ATOM 671 N N . THR A 1 89 ? 8.785 -11.119 0.727 1.00 81.25 89 THR A N 1
ATOM 672 C CA . THR A 1 89 ? 7.986 -12.351 0.751 1.00 81.25 89 THR A CA 1
ATOM 673 C C . THR A 1 89 ? 6.793 -12.336 -0.203 1.00 81.25 89 THR A C 1
ATOM 675 O O . THR A 1 89 ? 6.197 -13.386 -0.435 1.00 81.25 89 THR A O 1
ATOM 678 N N . GLN A 1 90 ? 6.416 -11.173 -0.740 1.00 87.25 90 GLN A N 1
ATOM 679 C CA . GLN A 1 90 ? 5.255 -11.048 -1.613 1.00 87.25 90 GLN A CA 1
ATOM 680 C C . GLN A 1 90 ? 5.647 -11.168 -3.093 1.00 87.25 90 GLN A C 1
ATOM 682 O O . GLN A 1 90 ? 6.688 -10.640 -3.502 1.00 87.25 90 GLN A O 1
ATOM 687 N N . PRO A 1 91 ? 4.820 -11.839 -3.917 1.00 89.81 91 PRO A N 1
ATOM 688 C CA . PRO A 1 91 ? 5.089 -11.950 -5.340 1.00 89.81 91 PRO A CA 1
ATOM 689 C C . PRO A 1 91 ? 5.046 -10.566 -6.013 1.00 89.81 91 PRO A C 1
ATOM 691 O O . PRO A 1 91 ? 4.238 -9.715 -5.620 1.00 89.81 91 PRO A O 1
ATOM 694 N N . PRO A 1 92 ? 5.899 -10.332 -7.025 1.00 92.50 92 PRO A N 1
ATOM 695 C CA . PRO A 1 92 ? 5.835 -9.121 -7.831 1.00 92.50 92 PRO A CA 1
ATOM 696 C C . PRO A 1 92 ? 4.523 -9.040 -8.615 1.00 92.50 92 PRO A C 1
ATOM 698 O O . PRO A 1 92 ? 3.945 -10.059 -8.998 1.00 92.50 92 PRO A O 1
ATOM 701 N N . ILE A 1 93 ? 4.084 -7.814 -8.880 1.00 94.50 93 ILE A N 1
ATOM 702 C CA . ILE A 1 93 ? 2.933 -7.513 -9.731 1.00 94.50 93 ILE A CA 1
ATOM 703 C C . ILE A 1 93 ? 3.46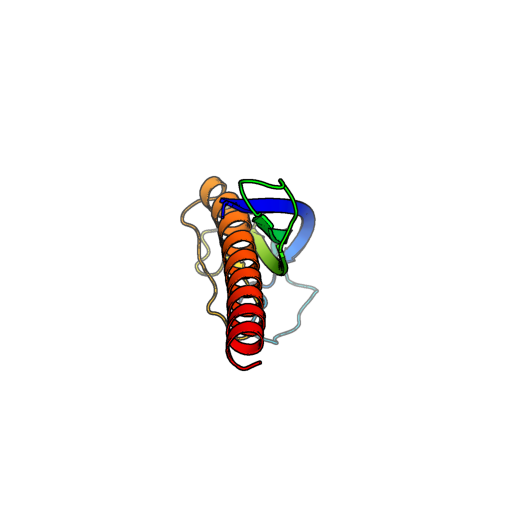6 -6.871 -11.009 1.00 94.50 93 ILE A C 1
ATOM 705 O O . ILE A 1 93 ? 4.303 -5.975 -10.933 1.00 94.50 93 ILE A O 1
ATOM 709 N N . TYR A 1 94 ? 2.987 -7.321 -12.167 1.00 94.25 94 TYR A N 1
ATOM 710 C CA . TYR A 1 94 ? 3.396 -6.823 -13.481 1.00 94.25 94 TYR A CA 1
ATOM 711 C C . TYR A 1 94 ? 2.223 -6.070 -14.125 1.00 94.25 94 TYR A C 1
ATOM 713 O O . TYR A 1 94 ? 1.294 -6.719 -14.611 1.00 94.25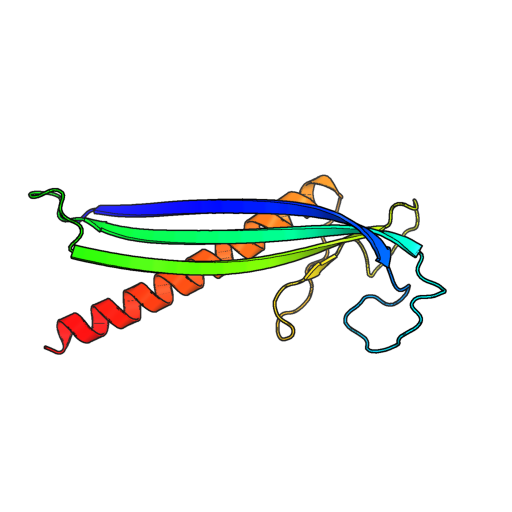 94 TYR A O 1
ATOM 721 N N . PRO A 1 95 ? 2.210 -4.726 -14.074 1.00 93.56 95 PRO A N 1
ATOM 722 C CA . PRO A 1 95 ? 1.177 -3.910 -14.709 1.00 93.56 95 PRO A CA 1
ATOM 723 C C . PRO A 1 95 ? 1.196 -4.053 -16.235 1.00 93.56 95 PRO A C 1
ATOM 725 O O . PRO A 1 95 ? 2.246 -4.289 -16.832 1.00 93.56 95 PRO A O 1
ATOM 728 N N . ASN A 1 96 ? 0.036 -3.874 -16.873 1.00 86.94 96 ASN A N 1
ATOM 729 C CA . ASN A 1 96 ? -0.100 -4.042 -18.325 1.00 86.94 96 ASN A CA 1
ATOM 730 C C . ASN A 1 96 ? 0.449 -2.853 -19.128 1.00 86.94 96 ASN A C 1
ATOM 732 O O . ASN A 1 96 ? 0.825 -3.015 -20.289 1.00 86.94 96 ASN A O 1
ATOM 736 N N . ASN A 1 97 ? 0.455 -1.659 -18.536 1.00 85.69 97 ASN A N 1
ATOM 737 C CA . ASN A 1 97 ? 0.934 -0.422 -19.144 1.00 85.69 97 ASN A CA 1
ATOM 738 C C . ASN A 1 97 ? 1.494 0.529 -18.062 1.00 85.69 97 ASN A C 1
ATOM 740 O O . ASN A 1 97 ? 1.456 0.216 -16.871 1.00 85.69 97 ASN A O 1
ATOM 744 N N . GLU A 1 98 ? 2.065 1.663 -18.478 1.00 82.12 98 GLU A N 1
ATOM 745 C CA . GLU A 1 98 ? 2.723 2.620 -17.574 1.00 82.12 98 GLU A CA 1
ATOM 746 C C . GLU A 1 98 ? 1.742 3.393 -16.678 1.00 82.12 98 GLU A C 1
ATOM 748 O O . GLU A 1 98 ? 2.050 3.629 -15.512 1.00 82.12 98 GLU A O 1
ATOM 753 N N . GLU A 1 99 ? 0.552 3.738 -17.173 1.00 81.81 99 GLU A N 1
ATOM 754 C CA . GLU A 1 99 ? -0.481 4.431 -16.387 1.00 81.81 99 GLU A CA 1
ATOM 755 C C . GLU A 1 99 ? -0.988 3.532 -15.249 1.00 81.81 99 GLU A C 1
ATOM 757 O O . GLU A 1 99 ? -0.909 3.899 -14.071 1.00 81.81 99 GLU A O 1
ATOM 762 N N . ASP A 1 100 ? -1.345 2.288 -15.585 1.00 92.31 100 ASP A N 1
ATOM 763 C CA . ASP A 1 100 ? -1.719 1.242 -14.632 1.00 92.31 100 ASP A CA 1
ATOM 764 C C . ASP A 1 100 ? -0.604 0.982 -13.607 1.00 92.31 100 ASP A C 1
ATOM 766 O O . ASP A 1 100 ? -0.874 0.521 -12.496 1.00 92.31 100 ASP A O 1
ATOM 770 N N . ALA A 1 101 ? 0.663 1.232 -13.955 1.00 94.94 101 ALA A N 1
ATOM 771 C CA . ALA A 1 101 ? 1.791 0.929 -13.085 1.00 94.94 101 ALA A CA 1
ATOM 772 C C . ALA A 1 101 ? 1.841 1.833 -11.849 1.00 94.94 101 ALA A C 1
ATOM 774 O O . ALA A 1 101 ? 2.028 1.330 -10.736 1.00 94.94 101 ALA A O 1
ATOM 775 N N . TYR A 1 102 ? 1.625 3.139 -12.016 1.00 96.31 102 TYR A N 1
ATOM 776 C CA . TYR A 1 102 ? 1.554 4.074 -10.888 1.00 96.31 102 TYR A CA 1
ATOM 777 C C . TYR A 1 102 ? 0.287 3.870 -10.061 1.00 96.31 102 TYR A C 1
ATOM 779 O O . TYR A 1 102 ? 0.331 3.924 -8.830 1.00 96.31 102 TYR A O 1
ATOM 787 N N . GLU A 1 103 ? -0.843 3.583 -10.708 1.00 95.81 103 GLU A N 1
ATOM 788 C CA . GLU A 1 103 ? -2.069 3.249 -9.982 1.00 95.81 103 GLU A CA 1
ATOM 789 C C . GLU A 1 103 ? -1.891 1.979 -9.151 1.00 95.81 103 GLU A C 1
ATOM 791 O O . GLU A 1 103 ? -2.206 1.968 -7.961 1.00 95.81 103 GLU A O 1
ATOM 796 N N . THR A 1 104 ? -1.288 0.940 -9.736 1.00 97.00 104 THR A N 1
ATOM 797 C CA . THR A 1 104 ? -0.957 -0.305 -9.034 1.00 97.00 104 THR A CA 1
ATOM 798 C C . THR A 1 104 ? -0.021 -0.032 -7.859 1.00 97.00 104 THR A C 1
ATOM 800 O O . THR A 1 104 ? -0.270 -0.528 -6.763 1.00 97.00 104 THR A O 1
ATOM 803 N N . LEU A 1 105 ? 1.023 0.786 -8.039 1.00 97.31 105 LEU A N 1
ATOM 804 C 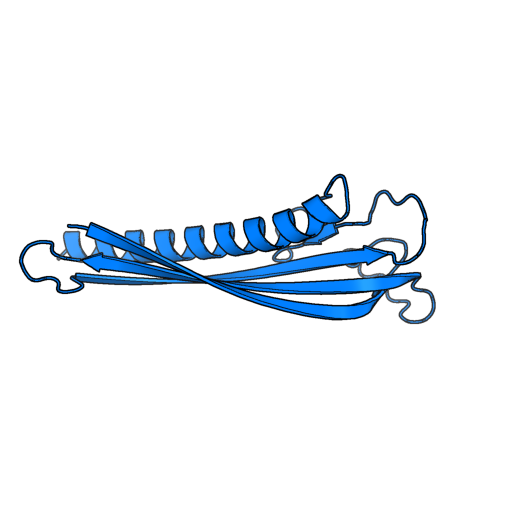CA . LEU A 1 105 ? 1.954 1.178 -6.975 1.00 97.31 105 LEU A CA 1
ATOM 805 C C . LEU A 1 105 ? 1.222 1.784 -5.763 1.00 97.31 105 LEU A C 1
ATOM 807 O O . LEU A 1 105 ? 1.422 1.351 -4.618 1.00 97.31 105 LEU A O 1
ATOM 811 N N . ARG A 1 106 ? 0.358 2.773 -6.013 1.00 96.69 106 ARG A N 1
ATOM 812 C CA . ARG A 1 106 ? -0.401 3.495 -4.978 1.00 96.69 106 ARG A CA 1
ATOM 813 C C . ARG A 1 106 ? -1.456 2.610 -4.330 1.00 96.69 106 ARG A C 1
ATOM 815 O O . ARG A 1 106 ? -1.577 2.592 -3.107 1.00 96.69 106 ARG A O 1
ATOM 822 N N . TRP A 1 107 ? -2.183 1.843 -5.138 1.00 96.00 107 TRP A N 1
ATOM 823 C CA . TRP A 1 107 ? -3.204 0.913 -4.671 1.00 96.00 107 TRP A CA 1
ATOM 824 C C . TRP A 1 107 ? -2.611 -0.128 -3.730 1.00 96.00 107 TRP A C 1
ATOM 826 O O . TRP A 1 107 ? -3.103 -0.330 -2.625 1.00 96.00 107 TRP A O 1
ATOM 836 N N . VAL A 1 108 ? -1.519 -0.761 -4.148 1.00 96.06 108 VAL A N 1
ATOM 837 C CA . VAL A 1 108 ? -0.879 -1.850 -3.415 1.00 96.06 108 VAL A CA 1
ATOM 838 C C . VAL A 1 108 ? -0.352 -1.384 -2.058 1.00 96.06 108 VAL A C 1
ATOM 840 O O . VAL A 1 108 ? -0.630 -2.013 -1.039 1.00 96.06 108 VAL A O 1
ATOM 843 N N . SER A 1 109 ? 0.362 -0.260 -2.021 1.00 96.88 109 SER A N 1
ATOM 844 C CA . SER A 1 109 ? 0.842 0.320 -0.759 1.00 96.88 109 SER A CA 1
ATOM 845 C C . SER A 1 109 ? -0.312 0.812 0.126 1.00 96.88 109 SER A C 1
ATOM 847 O O . SER A 1 109 ? -0.289 0.593 1.334 1.00 96.88 109 SER A O 1
ATOM 849 N N . GLY A 1 110 ? -1.365 1.403 -0.448 1.00 97.69 110 GLY A N 1
ATOM 850 C CA . GLY A 1 110 ? -2.562 1.801 0.299 1.00 97.69 110 GLY A CA 1
ATOM 851 C C . GLY A 1 110 ? -3.323 0.620 0.914 1.00 97.69 110 GLY A C 1
ATOM 852 O O . GLY A 1 110 ? -3.730 0.692 2.074 1.00 97.69 110 GLY A O 1
ATOM 853 N N . GLN A 1 111 ? -3.480 -0.480 0.174 1.00 96.75 111 GLN A N 1
ATOM 854 C CA . GLN A 1 111 ? -4.141 -1.701 0.649 1.00 96.75 111 GLN A CA 1
ATOM 855 C C . GLN A 1 111 ? -3.359 -2.369 1.780 1.00 96.75 111 GLN A C 1
ATOM 857 O O . GLN A 1 111 ? -3.951 -2.743 2.791 1.00 96.75 111 GLN A O 1
ATOM 862 N N . ASP A 1 112 ? -2.036 -2.470 1.652 1.00 96.44 112 ASP A N 1
ATOM 863 C CA . ASP A 1 112 ? -1.192 -3.039 2.704 1.00 96.44 112 ASP A CA 1
ATOM 864 C C . ASP A 1 112 ? -1.231 -2.168 3.978 1.00 96.44 112 ASP A C 1
ATOM 866 O O . ASP A 1 112 ? -1.363 -2.697 5.086 1.00 96.44 112 ASP A O 1
ATOM 870 N N . ALA A 1 113 ? -1.208 -0.834 3.836 1.00 97.94 113 ALA A N 1
ATOM 871 C CA . ALA A 1 113 ? -1.347 0.095 4.961 1.00 97.94 113 ALA A CA 1
ATOM 872 C C . ALA A 1 113 ? -2.719 -0.037 5.644 1.00 97.94 113 ALA A C 1
ATOM 874 O O . ALA A 1 113 ? -2.805 -0.080 6.873 1.00 97.94 113 ALA A O 1
ATOM 875 N N . LEU A 1 114 ? -3.797 -0.155 4.861 1.00 97.69 114 LEU A N 1
ATOM 876 C CA . LEU A 1 114 ? -5.144 -0.390 5.380 1.00 97.69 114 LEU A CA 1
ATOM 877 C C . LEU A 1 114 ? -5.246 -1.727 6.118 1.00 97.69 114 LEU A C 1
ATOM 879 O O . LEU A 1 114 ? -5.763 -1.765 7.234 1.00 97.69 114 LEU A O 1
ATOM 883 N N . ALA A 1 115 ? -4.736 -2.809 5.530 1.00 97.00 115 ALA A N 1
ATOM 884 C CA . ALA A 1 115 ? -4.757 -4.133 6.140 1.00 97.00 115 ALA A CA 1
ATOM 885 C C . ALA A 1 115 ? -4.039 -4.134 7.497 1.00 97.00 115 ALA A C 1
ATOM 887 O O . ALA A 1 115 ? -4.560 -4.677 8.474 1.00 97.00 115 ALA A O 1
ATOM 888 N N . GLN A 1 116 ? -2.885 -3.466 7.588 1.00 96.94 116 GLN A N 1
ATOM 889 C CA . GLN A 1 116 ? -2.171 -3.319 8.852 1.00 96.94 116 GLN A CA 1
ATOM 890 C C . GLN A 1 116 ? -2.972 -2.499 9.878 1.00 96.94 116 GLN A C 1
ATOM 892 O O . GLN A 1 116 ? -3.082 -2.915 11.033 1.00 96.94 116 GLN A O 1
ATOM 897 N N . ALA A 1 117 ? -3.577 -1.379 9.468 1.00 97.94 117 ALA A N 1
ATOM 898 C CA . ALA A 1 117 ? -4.391 -0.549 10.358 1.00 97.94 117 ALA A CA 1
ATOM 899 C C . ALA A 1 117 ? -5.601 -1.322 10.914 1.00 97.94 117 ALA A C 1
ATOM 901 O O . ALA A 1 117 ? -5.881 -1.270 12.112 1.00 97.94 117 ALA A O 1
ATOM 902 N N . VAL A 1 118 ? -6.284 -2.097 10.064 1.00 97.12 118 VAL A N 1
ATOM 903 C CA . VAL A 1 118 ? -7.405 -2.962 10.467 1.00 97.12 118 VAL A CA 1
ATOM 904 C C . VAL A 1 118 ? -6.937 -4.061 11.420 1.00 97.12 118 VAL A C 1
ATOM 906 O O . VAL A 1 118 ? -7.583 -4.293 12.441 1.00 97.12 118 VAL A O 1
ATOM 909 N N . MET A 1 119 ? -5.791 -4.694 11.157 1.00 97.12 119 MET A N 1
ATOM 910 C CA . MET A 1 119 ? -5.218 -5.701 12.057 1.00 97.12 119 MET A CA 1
ATOM 911 C C . MET A 1 119 ? -4.956 -5.125 13.459 1.00 97.12 119 MET A C 1
ATOM 913 O O . MET A 1 119 ? -5.274 -5.764 14.468 1.00 97.12 119 MET A O 1
ATOM 917 N N . HIS A 1 120 ? -4.410 -3.909 13.542 1.00 97.00 120 HIS A N 1
ATOM 918 C CA . HIS A 1 120 ? -4.218 -3.214 14.815 1.00 97.00 120 HIS A CA 1
ATOM 919 C C . HIS A 1 120 ? -5.556 -2.903 15.498 1.00 97.00 120 HIS A C 1
ATOM 921 O O . HIS A 1 120 ? -5.696 -3.144 16.701 1.00 97.00 120 HIS A O 1
ATOM 927 N N . LEU A 1 121 ? -6.558 -2.443 14.740 1.00 94.69 121 LEU A N 1
ATOM 928 C CA . LEU A 1 121 ? -7.897 -2.154 15.258 1.00 94.69 121 LEU A CA 1
ATOM 929 C C . LEU A 1 121 ? -8.542 -3.403 15.866 1.00 94.69 121 LEU A C 1
ATOM 931 O O . LEU A 1 121 ? -9.017 -3.365 17.001 1.00 94.69 121 LEU A O 1
ATOM 935 N N . GLU A 1 122 ? -8.502 -4.534 15.159 1.00 93.50 122 GLU A N 1
ATOM 936 C CA . GLU A 1 122 ? -9.014 -5.813 15.654 1.00 93.50 122 GLU A CA 1
ATOM 937 C C . GLU A 1 122 ? -8.293 -6.291 16.918 1.00 93.50 122 GLU A C 1
ATOM 939 O O . GLU A 1 122 ? -8.908 -6.898 17.802 1.00 93.50 122 GLU A O 1
ATOM 944 N N . ALA A 1 123 ? -6.979 -6.070 17.006 1.00 94.38 123 ALA A N 1
ATOM 945 C CA . ALA A 1 123 ? -6.190 -6.446 18.173 1.00 94.38 123 ALA A CA 1
ATOM 946 C C . ALA A 1 123 ? -6.578 -5.615 19.406 1.00 94.38 123 ALA A C 1
ATOM 948 O O . ALA A 1 123 ? -6.769 -6.178 20.487 1.00 94.38 123 ALA A O 1
ATOM 949 N N . VAL A 1 124 ? -6.738 -4.297 19.252 1.00 93.00 124 VAL A N 1
ATOM 950 C CA . VAL A 1 124 ? -7.179 -3.400 20.334 1.00 93.00 124 VAL A CA 1
ATOM 951 C C . VAL A 1 124 ? -8.614 -3.721 20.749 1.00 93.00 124 VAL A C 1
ATOM 953 O O . VAL A 1 124 ? -8.896 -3.877 21.936 1.00 93.00 124 VAL A O 1
ATOM 956 N N . TRP A 1 125 ? -9.508 -3.908 19.778 1.00 87.50 125 TRP A N 1
ATOM 957 C CA . TRP A 1 125 ? -10.917 -4.195 20.031 1.00 87.50 125 TRP A CA 1
ATOM 958 C C . TRP A 1 125 ? -11.129 -5.504 20.798 1.00 87.50 125 TRP A C 1
ATOM 960 O O . TRP A 1 125 ? -11.931 -5.565 21.730 1.00 87.50 125 TRP A O 1
ATOM 970 N N . ARG A 1 126 ? -10.380 -6.559 20.447 1.00 90.50 126 ARG A N 1
ATOM 971 C CA . ARG A 1 126 ? -10.423 -7.837 21.174 1.00 90.50 126 ARG A CA 1
ATOM 972 C C . ARG A 1 126 ? -9.946 -7.699 22.616 1.00 90.50 126 ARG A C 1
ATOM 974 O O . ARG A 1 126 ? -10.591 -8.248 23.504 1.00 90.50 126 ARG A O 1
ATOM 981 N N . LYS A 1 127 ? -8.865 -6.950 22.860 1.00 87.81 127 LYS A 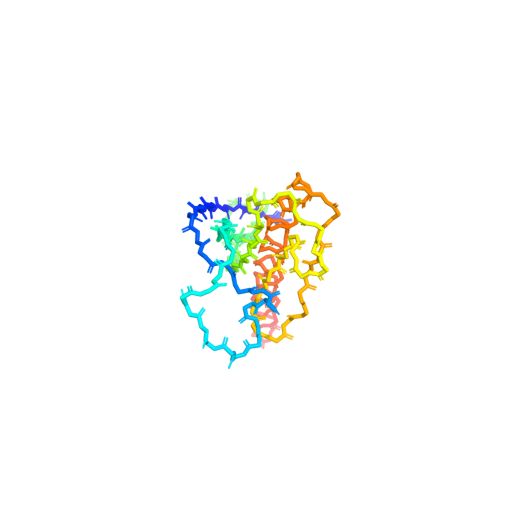N 1
ATOM 982 C CA . LYS A 1 127 ? -8.366 -6.690 24.221 1.00 87.81 127 LYS A CA 1
ATOM 983 C C . LYS A 1 127 ? -9.393 -5.931 25.063 1.00 87.81 127 LYS A C 1
ATOM 985 O O . LYS A 1 127 ? -9.616 -6.306 26.205 1.00 87.81 127 LYS A O 1
ATOM 990 N N . GLY A 1 128 ? -10.054 -4.928 24.482 1.00 78.31 128 GLY A N 1
ATOM 991 C CA . GLY A 1 128 ? -11.079 -4.139 25.172 1.00 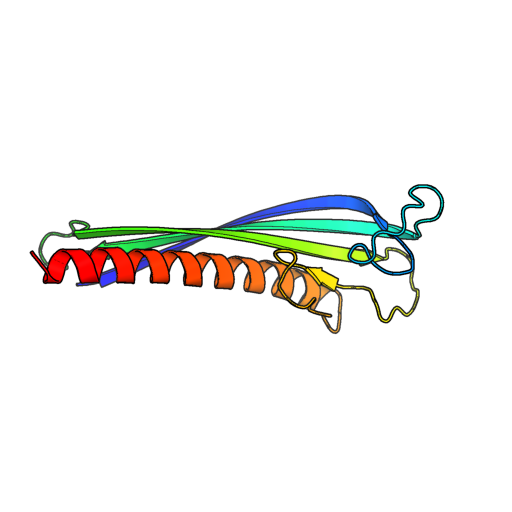78.31 128 GLY A CA 1
ATOM 992 C C . GLY A 1 128 ? -12.350 -4.913 25.541 1.00 78.31 128 GLY A C 1
ATOM 993 O O . GLY A 1 128 ? -13.053 -4.494 26.447 1.00 78.31 128 GLY A O 1
ATOM 994 N N . ARG A 1 129 ? -12.650 -6.038 24.874 1.00 68.88 129 ARG A N 1
ATOM 995 C CA . ARG A 1 129 ? -13.787 -6.923 25.213 1.00 68.88 129 ARG A CA 1
ATOM 996 C C . ARG A 1 129 ? -13.470 -7.993 26.261 1.00 68.88 129 ARG A C 1
ATOM 998 O O . ARG A 1 129 ? -14.393 -8.642 26.740 1.00 68.88 129 ARG A O 1
ATOM 1005 N N . ALA A 1 130 ? -12.192 -8.245 26.535 1.00 58.31 130 ALA A N 1
ATOM 1006 C CA . ALA A 1 130 ? -11.749 -9.258 27.495 1.00 58.31 130 ALA A CA 1
ATOM 1007 C C . ALA A 1 130 ? -11.504 -8.688 28.907 1.00 58.31 130 ALA A C 1
ATOM 1009 O O . ALA A 1 130 ? -11.198 -9.459 29.816 1.00 58.31 130 ALA A O 1
ATOM 1010 N N . ALA A 1 131 ? -11.607 -7.365 29.063 1.00 49.59 131 ALA A N 1
ATOM 1011 C CA . ALA A 1 131 ? -11.547 -6.625 30.322 1.00 49.59 131 ALA A CA 1
ATOM 1012 C C . ALA A 1 131 ? -12.960 -6.223 30.764 1.00 49.59 131 ALA A C 1
ATOM 1014 O O . ALA A 1 131 ? -13.181 -6.169 31.993 1.00 49.59 131 ALA A O 1
#

Foldseek 3Di:
DDKDKDKDKDKDKDKAFACQVGDLPPDDDSPDGATWMKMKMKMKMKIFDADPVPRDTPDIFMFIFMKMFIAGPDPDDHPHPRWIDGPSPDDIDHAPDDVSRVVCRSVVRHVRGVVRRVVVVVVVVVVVVVD

Radius of gyration: 19.08 Å; chains: 1; bounding box: 51×26×56 Å

pLDDT: mean 89.2, std 12.59, range [45.75, 98.44]

Sequence (131 aa):
YILVAVLSSSEVEVFERLPLQGTQQGGGLRSMGLPGYRAENYARMELAMVDGQTGQAVVTTDGQAWAVLERLEVPLASNVYPVVRRGQTQPPIYPNNEEDAYETLRWVSGQDALAQAVMHLEAVWRKGRAA